Protein AF-A0A183DBV5-F1 (afdb_monomer_lite)

Sequence (161 aa):
MNIRLPVSHYIIFQYGRSPEPRNDEDVKLLKHELPAEAKVDEKLLKMFSYQASGNLVSIASIVGGIAAQEAMKAITHHMTPLRQFVYIDCLEALPGDWSPYDNEKLTANDCKMKNNRYDGQVAVFGQAFQDALAKHNFFIVGAGAIGCELLKNLAMMGVGC

Radius of gyration: 18.12 Å; chains: 1; bounding box: 43×41×48 Å

InterPro domains:
  IPR000594 THIF-type NAD/FAD binding fold [PF00899] (118-160)
  IPR035985 Ubiquitin-activating enzyme-like [SSF69572] (7-95)
  IPR035985 Ubiquitin-activating enzyme-like [SSF69572] (111-160)
  IPR045886 ThiF/MoeB/HesA family [PTHR10953] (114-160)

Structure (mmCIF, N/CA/C/O backbone):
data_AF-A0A183DBV5-F1
#
_entry.id   AF-A0A183DBV5-F1
#
loop_
_atom_site.group_PDB
_atom_site.id
_atom_site.type_symbol
_atom_site.label_atom_id
_atom_site.label_alt_id
_atom_site.label_comp_id
_atom_site.label_asym_id
_atom_site.label_entity_id
_atom_site.label_seq_id
_atom_site.pdbx_PDB_ins_code
_atom_site.Cartn_x
_atom_site.Cartn_y
_atom_site.Cartn_z
_atom_site.occupancy
_atom_site.B_iso_or_equiv
_atom_site.auth_seq_id
_atom_site.auth_comp_id
_atom_site.auth_asym_id
_atom_site.auth_atom_id
_atom_site.pdbx_PDB_model_num
ATOM 1 N N . MET A 1 1 ? 4.135 24.972 14.647 1.00 29.30 1 MET A N 1
ATOM 2 C CA . MET A 1 1 ? 2.866 24.235 14.480 1.00 29.30 1 MET A CA 1
ATOM 3 C C . MET A 1 1 ? 3.195 22.764 14.707 1.00 29.30 1 MET A C 1
ATOM 5 O O . MET A 1 1 ? 3.761 22.132 13.827 1.00 29.30 1 MET A O 1
ATOM 9 N N . ASN A 1 2 ? 3.038 22.286 15.945 1.00 24.66 2 ASN A N 1
ATOM 10 C CA . ASN A 1 2 ? 3.448 20.940 16.361 1.00 24.66 2 ASN A CA 1
ATOM 11 C C . ASN A 1 2 ? 2.427 19.924 15.846 1.00 24.66 2 ASN A C 1
ATOM 13 O O . ASN A 1 2 ? 1.443 19.644 16.524 1.00 24.66 2 ASN A O 1
ATOM 17 N N . ILE A 1 3 ? 2.644 19.393 14.645 1.00 33.97 3 ILE A N 1
ATOM 18 C CA . ILE A 1 3 ? 1.917 18.209 14.185 1.00 33.97 3 ILE A CA 1
ATOM 19 C C . ILE A 1 3 ? 2.509 17.038 14.973 1.00 33.97 3 ILE A C 1
ATOM 21 O O . ILE A 1 3 ? 3.582 16.529 14.648 1.00 33.97 3 ILE A O 1
ATOM 25 N N . ARG A 1 4 ? 1.870 16.702 16.098 1.00 38.25 4 ARG A N 1
ATOM 26 C CA . ARG A 1 4 ? 2.196 15.515 16.890 1.00 38.25 4 ARG A CA 1
ATOM 27 C C . ARG A 1 4 ? 2.032 14.295 15.980 1.00 38.25 4 ARG A C 1
ATOM 29 O O . ARG A 1 4 ? 0.986 14.135 15.370 1.00 38.25 4 ARG A O 1
ATOM 36 N N . LEU A 1 5 ? 3.132 13.551 15.876 1.00 47.78 5 LEU A N 1
ATOM 37 C CA . LEU A 1 5 ? 3.382 12.211 15.330 1.00 47.78 5 LEU A CA 1
ATOM 38 C C . LEU A 1 5 ? 2.239 11.515 14.552 1.00 47.78 5 LEU A C 1
ATOM 40 O O . LEU A 1 5 ? 1.118 11.440 15.047 1.00 47.78 5 LEU A O 1
ATOM 44 N N . PRO A 1 6 ? 2.529 10.882 13.393 1.00 61.94 6 PRO A N 1
ATOM 45 C CA . PRO A 1 6 ? 1.549 10.046 12.699 1.00 61.94 6 PRO A CA 1
ATOM 46 C C . PRO A 1 6 ? 0.981 8.993 13.661 1.00 61.94 6 PRO A C 1
ATOM 48 O O . PRO A 1 6 ? 1.718 8.399 14.439 1.00 61.94 6 PRO A O 1
ATOM 51 N N . VAL A 1 7 ? -0.327 8.763 13.606 1.00 61.50 7 VAL A N 1
ATOM 52 C CA . VAL A 1 7 ? -1.140 7.935 14.528 1.00 61.50 7 VAL A CA 1
ATOM 53 C C . VAL A 1 7 ? -0.497 6.607 14.922 1.00 61.50 7 VAL A C 1
ATOM 55 O O . VAL A 1 7 ? -0.530 6.216 16.087 1.00 61.50 7 VAL A O 1
ATOM 58 N N . SER A 1 8 ? 0.146 5.944 13.959 1.00 61.19 8 SER A N 1
ATOM 59 C CA . SER A 1 8 ? 0.892 4.707 14.188 1.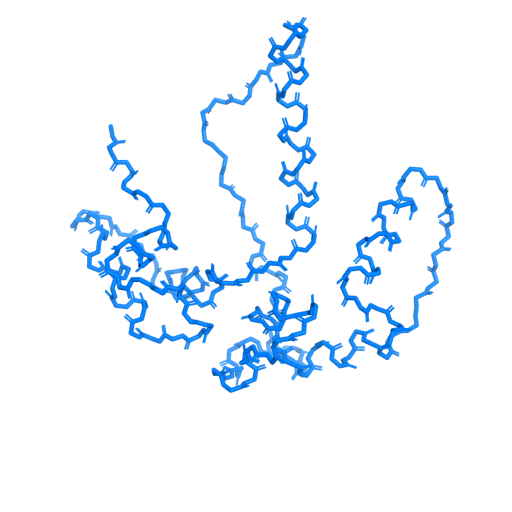00 61.19 8 SER A CA 1
ATOM 60 C C . SER A 1 8 ? 2.006 4.888 15.231 1.00 61.19 8 SER A C 1
ATOM 62 O O . SER A 1 8 ? 2.089 4.114 16.177 1.00 61.19 8 SER A O 1
ATOM 64 N N . HIS A 1 9 ? 2.788 5.970 15.158 1.00 71.25 9 HIS A N 1
ATOM 65 C CA . HIS A 1 9 ? 3.814 6.287 16.157 1.00 71.25 9 HIS A CA 1
ATOM 66 C C . HIS A 1 9 ? 3.232 6.555 17.546 1.00 71.25 9 HIS A C 1
ATOM 68 O O . HIS A 1 9 ? 3.836 6.146 18.532 1.00 71.25 9 HIS A O 1
ATOM 74 N N . TYR A 1 10 ? 2.083 7.228 17.643 1.00 71.88 10 TYR A N 1
ATOM 75 C CA . TYR A 1 10 ? 1.455 7.494 18.938 1.00 71.88 10 TYR A CA 1
ATOM 76 C C . TYR A 1 10 ? 0.998 6.200 19.620 1.00 71.88 10 TYR A C 1
ATOM 78 O O . TYR A 1 10 ? 1.332 5.963 20.780 1.00 71.88 10 TYR A O 1
ATOM 86 N N . ILE A 1 11 ? 0.285 5.336 18.889 1.00 74.81 11 ILE A N 1
ATOM 87 C CA . ILE A 1 11 ? -0.219 4.069 19.435 1.00 74.81 11 ILE A CA 1
ATOM 88 C C . ILE A 1 11 ? 0.949 3.144 19.800 1.00 74.81 11 ILE A C 1
ATOM 90 O O . ILE A 1 11 ? 0.950 2.564 20.886 1.00 74.81 11 ILE A O 1
ATOM 94 N N . ILE A 1 12 ? 1.989 3.085 18.962 1.00 80.12 12 ILE A N 1
ATOM 95 C CA . ILE A 1 12 ? 3.210 2.324 19.261 1.00 80.12 12 ILE A CA 1
ATOM 96 C C . ILE A 1 12 ? 3.889 2.853 20.528 1.00 80.12 12 ILE A C 1
ATOM 98 O O . ILE A 1 12 ? 4.277 2.062 21.384 1.00 80.12 12 ILE A O 1
ATOM 102 N N . PHE A 1 13 ? 4.010 4.173 20.675 1.00 77.62 13 PHE A N 1
ATOM 103 C CA . PHE A 1 13 ? 4.676 4.782 21.825 1.00 77.62 13 PHE A CA 1
ATOM 104 C C . PHE A 1 13 ? 3.908 4.572 23.138 1.00 77.62 13 PHE A C 1
ATOM 106 O O . PHE A 1 13 ? 4.517 4.274 24.160 1.00 77.62 13 PHE A O 1
ATOM 113 N N . GLN A 1 14 ? 2.580 4.703 23.116 1.00 79.12 14 GLN A N 1
ATOM 114 C CA . GLN A 1 14 ? 1.747 4.655 24.325 1.00 79.12 14 GLN A CA 1
ATOM 115 C C . GLN A 1 14 ? 1.337 3.235 24.728 1.00 79.12 14 GLN A C 1
ATOM 117 O O . GLN A 1 14 ? 1.257 2.930 25.915 1.00 79.12 14 GLN A O 1
ATOM 122 N N . TYR A 1 15 ? 1.062 2.367 23.751 1.00 81.19 15 TYR A N 1
ATOM 123 C CA . TYR A 1 15 ? 0.480 1.040 23.978 1.00 81.19 15 TYR A CA 1
ATOM 124 C C . TYR A 1 15 ? 1.418 -0.109 23.596 1.00 81.19 15 TYR A C 1
ATOM 126 O O . TYR A 1 15 ? 1.059 -1.270 23.780 1.00 81.19 15 TYR A O 1
ATOM 134 N N . GLY A 1 16 ? 2.605 0.181 23.049 1.00 82.75 16 GLY A N 1
ATOM 135 C CA . GLY A 1 16 ? 3.595 -0.835 22.676 1.00 82.75 16 GLY A CA 1
ATOM 136 C C . GLY A 1 16 ? 3.153 -1.762 21.539 1.00 82.75 16 GLY A C 1
ATOM 137 O O . GLY A 1 16 ? 3.790 -2.788 21.307 1.00 82.75 16 GLY A O 1
ATOM 138 N N . ARG A 1 17 ? 2.067 -1.426 20.833 1.00 85.00 17 ARG A N 1
ATOM 139 C CA . ARG A 1 17 ? 1.521 -2.201 19.712 1.00 85.00 17 ARG A CA 1
ATOM 140 C C . ARG A 1 17 ? 1.252 -1.316 18.504 1.00 85.00 17 ARG A C 1
ATOM 142 O O . ARG A 1 17 ? 1.087 -0.109 18.635 1.00 85.00 17 ARG A O 1
ATOM 149 N N . SER A 1 18 ? 1.174 -1.928 17.327 1.00 82.88 18 SER A N 1
ATOM 150 C CA . SER A 1 18 ? 0.684 -1.239 16.129 1.00 82.88 18 SER A CA 1
ATOM 151 C C . SER A 1 18 ? -0.850 -1.115 16.155 1.00 82.88 18 SER A C 1
ATOM 153 O O . SER A 1 18 ? -1.509 -1.915 16.833 1.00 82.88 18 SER A O 1
ATOM 155 N N . PRO A 1 19 ? -1.428 -0.140 15.429 1.00 86.44 19 PRO A N 1
ATOM 156 C CA . PRO A 1 19 ? -2.874 -0.050 15.250 1.00 86.44 19 PRO A CA 1
ATOM 157 C C . PRO A 1 19 ? -3.416 -1.310 14.572 1.00 86.44 19 PRO A C 1
ATOM 159 O O . PRO A 1 19 ? -2.816 -1.822 13.622 1.00 86.44 19 PRO A O 1
ATOM 162 N N . GLU A 1 20 ? -4.547 -1.814 15.042 1.00 89.81 20 GLU A N 1
ATOM 163 C CA . GLU A 1 20 ? -5.160 -3.004 14.458 1.00 89.81 20 GLU A CA 1
ATOM 164 C C . GLU A 1 20 ? -6.052 -2.636 13.260 1.00 89.81 20 GLU A C 1
ATOM 166 O O . GLU A 1 20 ? -6.737 -1.607 13.295 1.00 89.81 20 GLU A O 1
ATOM 171 N N . PRO A 1 21 ? -6.081 -3.462 12.195 1.00 91.56 21 PRO A N 1
ATOM 172 C CA . PRO A 1 21 ? -6.965 -3.224 11.060 1.00 91.56 21 PRO A CA 1
ATOM 173 C C . PRO A 1 21 ? -8.426 -3.149 11.509 1.00 91.56 21 PRO A C 1
ATOM 175 O O . PRO A 1 21 ? -8.929 -4.058 12.171 1.00 91.56 21 PRO A O 1
ATOM 178 N N . ARG A 1 22 ? -9.121 -2.079 11.115 1.00 91.31 22 ARG A N 1
ATOM 179 C CA . ARG A 1 22 ? -10.556 -1.871 11.394 1.00 91.31 22 ARG A CA 1
ATOM 180 C C . ARG A 1 22 ? -10.961 -1.885 12.876 1.00 91.31 22 ARG A C 1
ATOM 182 O O . ARG A 1 22 ? -12.081 -2.270 13.201 1.00 91.31 22 ARG A O 1
ATOM 189 N N . ASN A 1 23 ? -10.078 -1.452 13.776 1.00 91.06 23 ASN A N 1
ATOM 190 C CA . ASN A 1 23 ? -10.395 -1.345 15.200 1.00 91.06 23 ASN A CA 1
ATOM 191 C C . ASN A 1 23 ? -10.979 0.040 15.551 1.00 91.06 23 ASN A C 1
ATOM 193 O O . ASN A 1 23 ? -10.317 1.066 15.393 1.00 91.06 23 ASN A O 1
ATOM 197 N N . ASP A 1 24 ? -12.217 0.068 16.051 1.00 91.50 24 ASP A N 1
ATOM 198 C CA . ASP A 1 24 ? -12.913 1.299 16.452 1.00 91.50 24 ASP A CA 1
ATOM 199 C C . ASP A 1 24 ? -12.335 1.958 17.712 1.00 91.50 24 ASP A C 1
ATOM 201 O O . ASP A 1 24 ? -12.463 3.171 17.885 1.00 91.50 24 ASP A O 1
ATOM 205 N N . GLU A 1 25 ? -11.688 1.198 18.597 1.00 90.06 25 GLU A N 1
ATOM 206 C CA . GLU A 1 25 ? -11.038 1.773 19.778 1.00 90.06 25 GLU A CA 1
ATOM 207 C C . GLU A 1 25 ? -9.821 2.614 19.377 1.00 90.06 25 GLU A C 1
ATOM 209 O O . GLU A 1 25 ? -9.628 3.711 19.903 1.00 90.06 25 GLU A O 1
ATOM 214 N N . ASP A 1 26 ? -9.066 2.173 18.366 1.00 88.44 26 ASP A N 1
ATOM 215 C CA . ASP A 1 26 ? -7.923 2.926 17.833 1.00 88.44 26 ASP A CA 1
ATOM 216 C C . ASP A 1 26 ? -8.375 4.253 17.189 1.00 88.44 26 ASP A C 1
ATOM 218 O O . ASP A 1 26 ? -7.697 5.275 17.329 1.00 88.44 26 ASP A O 1
ATOM 222 N N . VAL A 1 27 ? -9.578 4.292 16.599 1.00 88.62 27 VAL A N 1
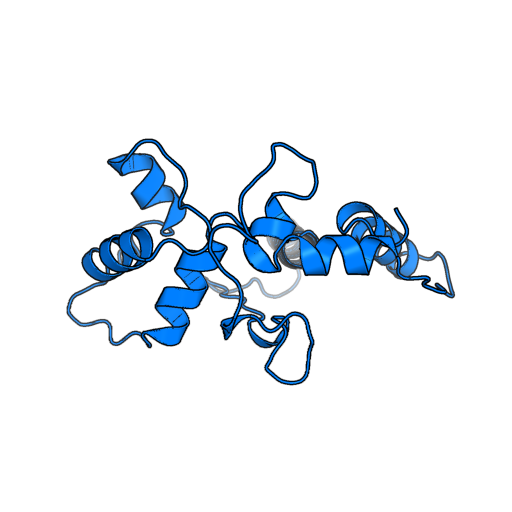ATOM 223 C CA . VAL A 1 27 ? -10.192 5.534 16.089 1.00 88.62 27 VAL A CA 1
ATOM 224 C C . VAL A 1 27 ? -10.474 6.518 17.227 1.00 88.62 27 VAL A C 1
ATOM 226 O O . VAL A 1 27 ? -10.234 7.720 17.084 1.00 88.62 27 VAL A O 1
ATOM 229 N N . LYS A 1 28 ? -10.988 6.040 18.368 1.00 88.50 28 LYS A N 1
ATOM 230 C CA . LYS A 1 28 ? -11.276 6.902 19.528 1.00 88.50 28 LYS A CA 1
ATOM 231 C C . LYS A 1 28 ? -9.994 7.478 20.122 1.00 88.50 28 LYS A C 1
ATOM 233 O O . LYS A 1 28 ? -9.967 8.664 20.450 1.00 88.50 28 LYS A O 1
ATOM 238 N N . LEU A 1 29 ? -8.941 6.662 20.216 1.00 86.56 29 LEU A N 1
ATOM 239 C CA . LEU A 1 29 ? -7.619 7.105 20.663 1.00 86.56 29 LEU A CA 1
ATOM 240 C C . LEU A 1 29 ? -7.073 8.204 19.754 1.00 86.56 29 LEU A C 1
ATOM 242 O O . LEU A 1 29 ? -6.636 9.247 20.235 1.00 86.56 29 LEU A O 1
ATOM 246 N N . LEU A 1 30 ? -7.181 8.011 18.440 1.00 84.06 30 LEU A N 1
ATOM 247 C CA . LEU A 1 30 ? -6.800 9.022 17.467 1.00 84.06 30 LEU A CA 1
ATOM 248 C C . LEU A 1 30 ? -7.608 10.320 17.638 1.00 84.06 30 LEU A C 1
ATOM 250 O O . LEU A 1 30 ? -7.039 11.409 17.643 1.00 84.06 30 LEU A O 1
ATOM 254 N N . LYS A 1 31 ? -8.928 10.222 17.825 1.00 85.25 31 LYS A N 1
ATOM 255 C CA . LYS A 1 31 ? -9.798 11.394 18.006 1.00 85.25 31 LYS A CA 1
ATOM 256 C C . LYS A 1 31 ? -9.414 12.223 19.237 1.00 85.25 31 LYS A C 1
ATOM 258 O O . LYS A 1 31 ? -9.535 13.442 19.190 1.00 85.25 31 LYS A O 1
ATOM 263 N N . HIS A 1 32 ? -8.934 11.585 20.305 1.00 84.44 32 HIS A N 1
ATOM 264 C CA . HIS A 1 32 ? -8.487 12.269 21.522 1.00 84.44 32 HIS A CA 1
ATOM 265 C C . HIS A 1 32 ? -7.184 13.069 21.329 1.00 84.44 32 HIS A C 1
ATOM 267 O O . HIS A 1 32 ? -6.979 14.077 21.998 1.00 84.44 32 HIS A O 1
ATOM 273 N N . GLU A 1 33 ? -6.308 12.653 20.412 1.00 82.38 33 GLU A N 1
ATOM 274 C CA . GLU A 1 33 ? -5.044 13.355 20.139 1.00 82.38 33 GLU A CA 1
ATOM 275 C C . GLU A 1 33 ? -5.180 14.515 19.149 1.00 82.38 33 GLU A C 1
ATOM 277 O O . GLU A 1 33 ? -4.253 15.319 19.000 1.00 82.38 33 GLU A O 1
ATOM 282 N N . LEU A 1 34 ? -6.320 14.624 18.464 1.00 81.75 34 LEU A N 1
ATOM 283 C CA . LEU A 1 34 ? -6.564 15.749 17.577 1.00 81.75 34 LEU A CA 1
ATOM 284 C C . LEU A 1 34 ? -6.666 17.055 18.385 1.00 81.75 34 LEU A C 1
ATOM 286 O O . LEU A 1 34 ? -7.268 17.080 19.460 1.00 81.75 34 LEU A O 1
ATOM 290 N N . PRO A 1 35 ? -6.119 18.172 17.870 1.00 84.81 35 PRO A N 1
ATOM 291 C CA . PRO A 1 35 ? -6.314 19.478 18.487 1.00 84.81 35 PRO A CA 1
ATOM 292 C C . PRO A 1 35 ? -7.808 19.777 18.658 1.00 84.81 35 PRO A C 1
ATOM 294 O O . PRO A 1 35 ? -8.584 19.534 17.738 1.00 84.81 35 PRO A O 1
ATOM 297 N N . ALA A 1 36 ? -8.207 20.371 19.786 1.00 77.31 36 ALA A N 1
ATOM 298 C CA . ALA A 1 36 ? -9.617 20.668 20.084 1.00 77.31 36 ALA A CA 1
ATOM 299 C C . ALA A 1 36 ? -10.314 21.550 19.021 1.00 77.31 36 ALA A C 1
ATOM 301 O O . ALA A 1 36 ? -11.534 21.531 18.888 1.00 77.31 36 ALA A O 1
ATOM 302 N N . GLU A 1 37 ? -9.535 22.310 18.250 1.00 78.31 37 GLU A N 1
ATOM 303 C CA . GLU A 1 37 ? -10.001 23.192 17.174 1.00 78.31 37 GLU A CA 1
ATOM 304 C C . GLU A 1 37 ? -10.078 22.491 15.802 1.00 78.31 37 GLU A C 1
ATOM 306 O O . GLU A 1 37 ? -10.623 23.047 14.846 1.00 78.31 37 GLU A O 1
ATOM 311 N N . ALA A 1 38 ? -9.537 21.274 15.676 1.00 78.62 38 ALA A N 1
ATOM 312 C CA . ALA A 1 38 ? -9.468 20.551 14.414 1.00 78.62 38 ALA A CA 1
ATOM 313 C C . ALA A 1 38 ? -10.822 19.912 14.074 1.00 78.62 38 ALA A C 1
ATOM 315 O O . ALA A 1 38 ? -11.224 18.895 14.638 1.00 78.62 38 ALA A O 1
ATOM 316 N N . LYS A 1 39 ? -11.521 20.492 13.095 1.00 82.50 39 LYS A N 1
ATOM 317 C CA . LYS A 1 39 ? -12.699 19.872 12.476 1.00 82.50 39 LYS A CA 1
ATOM 318 C C . LYS A 1 39 ? -12.240 18.858 11.433 1.00 82.50 39 LYS A C 1
ATOM 320 O O . LYS A 1 39 ? -11.887 19.241 10.321 1.00 82.50 39 LYS A O 1
ATOM 325 N N . VAL A 1 40 ? -12.236 17.581 11.802 1.00 82.94 40 VAL A N 1
ATOM 326 C CA . VAL A 1 40 ? -11.900 16.471 10.899 1.00 82.94 40 VAL A CA 1
ATOM 327 C C . VAL A 1 40 ? -13.163 15.677 10.592 1.00 82.94 40 VAL A C 1
ATOM 329 O O . VAL A 1 40 ? -13.960 15.412 11.491 1.00 82.94 40 VAL A O 1
ATOM 332 N N . ASP A 1 41 ? -13.343 15.310 9.324 1.00 88.94 41 ASP A N 1
ATOM 333 C CA . ASP A 1 41 ? -14.411 14.402 8.916 1.00 88.94 41 ASP A CA 1
ATOM 334 C C . ASP A 1 41 ? -14.241 13.035 9.600 1.00 88.94 41 ASP A C 1
ATOM 336 O O . ASP A 1 41 ? -13.173 12.419 9.551 1.00 88.94 41 ASP A O 1
ATOM 340 N N . GLU A 1 42 ? -15.303 12.551 10.245 1.00 88.50 42 GLU A N 1
ATOM 341 C CA . GLU A 1 42 ? -15.276 11.279 10.965 1.00 88.50 42 GLU A CA 1
ATOM 342 C C . GLU A 1 42 ? -15.054 10.097 10.025 1.00 88.50 42 GLU A C 1
ATOM 344 O O . GLU A 1 42 ? -14.402 9.127 10.420 1.00 88.50 42 GLU A O 1
ATOM 349 N N . LYS A 1 43 ? -15.556 10.172 8.783 1.00 89.44 43 LYS A N 1
ATOM 350 C CA . LYS A 1 43 ? -15.332 9.115 7.793 1.00 89.44 43 LYS A CA 1
ATOM 351 C C . LYS A 1 43 ? -13.852 9.050 7.437 1.00 89.44 43 LYS A C 1
ATOM 353 O O . LYS A 1 43 ? -13.256 7.983 7.565 1.00 89.44 43 LYS A O 1
ATOM 358 N N . LEU A 1 44 ? -13.237 10.181 7.094 1.00 88.50 44 LEU A N 1
ATOM 359 C CA . LEU A 1 44 ? -11.799 10.257 6.833 1.00 88.50 44 LEU A CA 1
ATOM 360 C C . LEU A 1 44 ? -10.960 9.749 8.017 1.00 88.50 44 LEU A C 1
ATOM 362 O O . LEU A 1 44 ? -10.022 8.978 7.818 1.00 88.50 44 LEU A O 1
ATOM 366 N N . LEU A 1 45 ? -11.320 10.124 9.249 1.00 88.56 45 LEU A N 1
ATOM 367 C CA . LEU A 1 45 ? -10.601 9.698 10.452 1.00 88.56 45 LEU A CA 1
ATOM 368 C C . LEU A 1 45 ? -10.654 8.179 10.655 1.00 88.56 45 LEU A C 1
ATOM 370 O O . LEU A 1 45 ? -9.635 7.549 10.948 1.00 88.56 45 LEU A O 1
ATOM 374 N N . LYS A 1 46 ? -11.841 7.589 10.470 1.00 90.31 46 LYS A N 1
ATOM 375 C CA . LYS A 1 46 ? -12.028 6.136 10.513 1.00 90.31 46 LYS A CA 1
ATOM 376 C C . LYS A 1 46 ? -11.196 5.448 9.443 1.00 90.31 46 LYS A C 1
ATOM 378 O O . LYS A 1 46 ? -10.447 4.533 9.766 1.00 90.31 46 LYS A O 1
ATOM 383 N N . MET A 1 47 ? -11.273 5.921 8.200 1.00 90.06 47 MET A N 1
ATOM 384 C CA . MET A 1 47 ? -10.531 5.339 7.080 1.00 90.06 47 MET A CA 1
ATOM 385 C C . MET A 1 47 ? -9.022 5.385 7.308 1.00 90.06 47 MET A C 1
ATOM 387 O O . MET A 1 47 ? -8.343 4.378 7.115 1.00 90.06 47 MET A O 1
ATOM 391 N N . PHE A 1 48 ? -8.518 6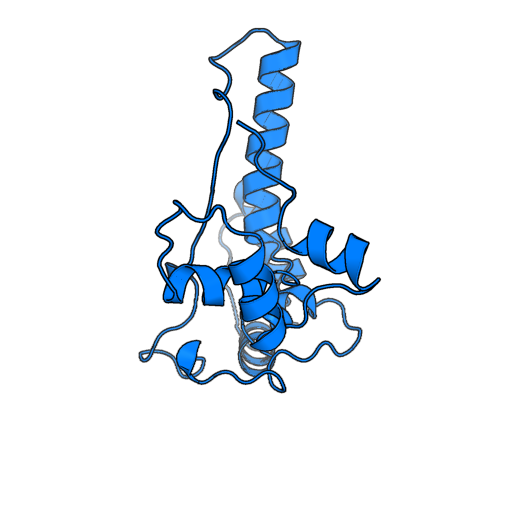.512 7.807 1.00 89.38 48 PHE A N 1
ATOM 392 C CA . PHE A 1 48 ? -7.115 6.659 8.163 1.00 89.38 48 PHE A CA 1
ATOM 393 C C . PHE A 1 48 ? -6.690 5.644 9.236 1.00 89.38 48 PHE A C 1
ATOM 395 O O . PHE A 1 48 ? -5.684 4.955 9.079 1.00 89.38 48 PHE A O 1
ATOM 402 N N . SER A 1 49 ? -7.460 5.520 10.323 1.00 89.88 49 SER A N 1
ATOM 403 C CA . SER A 1 49 ? -7.121 4.603 11.418 1.00 89.88 49 SER A CA 1
ATOM 404 C C . SER A 1 49 ? -7.239 3.135 11.014 1.00 89.88 49 SER A C 1
ATOM 406 O O . SER A 1 49 ? -6.386 2.331 11.379 1.00 89.88 49 SER A O 1
ATOM 408 N N . TYR A 1 50 ? -8.270 2.771 10.248 1.00 91.75 50 TYR A N 1
ATOM 409 C CA . TYR A 1 50 ? -8.497 1.393 9.814 1.00 91.75 50 TYR A CA 1
ATOM 410 C C . TYR A 1 50 ? -7.373 0.862 8.924 1.00 91.75 50 TYR A C 1
ATOM 412 O O . TYR A 1 50 ? -7.124 -0.340 8.920 1.00 91.75 50 TYR A O 1
ATOM 420 N N . GLN A 1 51 ? -6.698 1.753 8.197 1.00 91.50 51 GLN A N 1
ATOM 421 C CA . GLN A 1 51 ? -5.632 1.430 7.250 1.00 91.50 51 GLN A CA 1
ATOM 422 C C . GLN A 1 51 ? -4.232 1.687 7.812 1.00 91.50 51 GLN A C 1
ATOM 424 O O . GLN A 1 51 ? -3.248 1.508 7.099 1.00 91.50 51 GLN A O 1
ATOM 429 N N . ALA A 1 52 ? -4.108 2.091 9.079 1.00 90.19 52 ALA A N 1
ATOM 430 C CA . ALA A 1 52 ? -2.838 2.527 9.658 1.00 90.19 52 ALA A CA 1
ATOM 431 C C . ALA A 1 52 ? -1.766 1.422 9.737 1.00 90.19 52 ALA A C 1
ATOM 433 O O . ALA A 1 52 ? -0.577 1.726 9.835 1.00 90.19 52 ALA A O 1
ATOM 434 N N . SER A 1 53 ? -2.171 0.152 9.687 1.00 89.38 53 SER A N 1
ATOM 435 C CA . SER A 1 53 ? -1.283 -1.013 9.594 1.00 89.38 53 SER A CA 1
ATOM 436 C C . SER A 1 53 ? -1.171 -1.596 8.180 1.00 89.38 53 SER A C 1
ATOM 438 O O . SER A 1 53 ? -0.509 -2.614 7.970 1.00 89.38 53 SER A O 1
ATOM 440 N N . GLY A 1 54 ? -1.792 -0.938 7.201 1.00 91.94 54 GLY A N 1
ATOM 441 C CA . GLY A 1 54 ? -1.688 -1.273 5.794 1.00 91.94 54 GLY A CA 1
ATOM 442 C C . GLY A 1 54 ? -0.300 -0.985 5.230 1.00 91.94 54 GLY A C 1
ATOM 443 O O . GLY A 1 54 ? 0.362 -0.014 5.595 1.00 91.94 54 GLY A O 1
ATOM 444 N N . ASN A 1 55 ? 0.135 -1.825 4.296 1.00 93.38 55 ASN A N 1
ATOM 445 C CA . ASN A 1 55 ? 1.375 -1.638 3.553 1.00 93.38 55 ASN A CA 1
ATOM 446 C C . ASN A 1 55 ? 1.149 -2.030 2.090 1.00 93.38 55 ASN A C 1
ATOM 448 O O . ASN A 1 55 ? 1.102 -3.214 1.754 1.00 93.38 55 ASN A O 1
ATOM 452 N N . LEU A 1 56 ? 0.973 -1.019 1.236 1.00 95.94 56 LEU A N 1
ATOM 453 C CA . LEU A 1 56 ? 0.657 -1.181 -0.180 1.00 95.94 56 LEU A CA 1
ATOM 454 C C . LEU A 1 56 ? 1.869 -0.834 -1.047 1.00 95.94 56 LEU A C 1
ATOM 456 O O . LEU A 1 56 ? 2.392 0.281 -0.990 1.00 95.94 56 LEU A O 1
ATOM 460 N N . VAL A 1 57 ? 2.267 -1.763 -1.920 1.00 97.19 57 VAL A N 1
ATOM 461 C CA . VAL A 1 57 ? 3.408 -1.565 -2.831 1.00 97.19 57 VAL A CA 1
ATOM 462 C C . VAL A 1 57 ? 3.210 -0.375 -3.779 1.00 97.19 57 VAL A C 1
ATOM 464 O O . VAL A 1 57 ? 4.177 0.302 -4.125 1.00 97.19 57 VAL A O 1
ATOM 467 N N . SER A 1 58 ? 1.969 -0.078 -4.174 1.00 95.62 58 SER A N 1
ATOM 468 C CA . SER A 1 58 ? 1.633 1.051 -5.050 1.00 95.62 58 SER A CA 1
ATOM 469 C C . SER A 1 58 ? 1.952 2.393 -4.388 1.00 95.62 58 SER A C 1
ATOM 471 O O . SER A 1 58 ? 2.665 3.210 -4.971 1.00 95.62 58 SER A O 1
ATOM 473 N N . ILE A 1 59 ? 1.512 2.585 -3.141 1.00 95.31 59 ILE A N 1
ATOM 474 C CA . ILE A 1 59 ? 1.811 3.784 -2.350 1.00 95.31 59 ILE A CA 1
ATOM 475 C C . ILE A 1 59 ? 3.314 3.885 -2.084 1.00 95.31 59 ILE A C 1
ATOM 477 O O . ILE A 1 59 ? 3.900 4.945 -2.302 1.00 95.31 59 ILE A O 1
ATOM 481 N N . ALA A 1 60 ? 3.963 2.778 -1.707 1.00 95.50 60 ALA A N 1
ATOM 482 C CA . ALA A 1 60 ? 5.411 2.746 -1.507 1.00 95.50 60 ALA A CA 1
ATOM 483 C C . ALA A 1 60 ? 6.186 3.135 -2.781 1.00 95.50 60 ALA A C 1
ATOM 485 O O . ALA A 1 60 ? 7.175 3.860 -2.703 1.00 95.50 60 ALA A O 1
ATOM 486 N N . SER A 1 61 ? 5.718 2.712 -3.959 1.00 96.62 61 SER A N 1
ATOM 487 C CA . SER A 1 61 ? 6.340 3.050 -5.247 1.00 96.62 61 SER A CA 1
ATOM 488 C C . SER A 1 61 ? 6.198 4.532 -5.588 1.00 96.62 61 SER A C 1
ATOM 490 O O . SER A 1 61 ? 7.165 5.155 -6.020 1.00 96.62 61 SER A O 1
ATOM 492 N N . ILE A 1 62 ? 5.016 5.114 -5.359 1.00 96.00 62 ILE A N 1
ATOM 493 C CA . ILE A 1 62 ? 4.761 6.541 -5.602 1.00 96.00 62 ILE A CA 1
ATOM 494 C C . ILE A 1 62 ? 5.601 7.400 -4.654 1.00 96.00 62 ILE A C 1
ATOM 496 O O . ILE A 1 62 ? 6.354 8.266 -5.101 1.00 96.00 62 ILE A O 1
ATOM 500 N N . VAL A 1 63 ? 5.513 7.136 -3.347 1.00 95.56 63 VAL A N 1
ATOM 501 C CA . VAL A 1 63 ? 6.249 7.895 -2.327 1.00 95.56 63 VAL A CA 1
ATOM 502 C C . VAL A 1 63 ? 7.756 7.724 -2.509 1.00 95.56 63 VAL A C 1
ATOM 504 O O . VAL A 1 63 ? 8.488 8.707 -2.439 1.00 95.56 63 VAL A O 1
ATOM 507 N N . GLY A 1 64 ? 8.223 6.510 -2.813 1.00 96.44 64 GLY A N 1
ATOM 508 C CA . GLY A 1 64 ? 9.628 6.233 -3.105 1.00 96.44 64 GLY A CA 1
ATOM 509 C C . GLY A 1 64 ? 10.143 7.003 -4.323 1.00 96.44 64 GLY A C 1
ATOM 510 O O . GLY A 1 64 ? 11.223 7.584 -4.259 1.00 96.44 64 GLY A O 1
ATOM 511 N N . GLY A 1 65 ? 9.353 7.082 -5.399 1.00 97.00 65 GLY A N 1
ATOM 512 C CA . GLY A 1 65 ? 9.690 7.875 -6.584 1.00 97.00 65 GLY A CA 1
ATOM 513 C C . GLY A 1 65 ? 9.773 9.376 -6.295 1.00 97.00 65 GLY A C 1
ATOM 514 O O . GLY A 1 65 ? 10.736 10.030 -6.696 1.00 97.00 65 GLY A O 1
ATOM 515 N N . ILE A 1 66 ? 8.809 9.919 -5.542 1.00 96.38 66 ILE A N 1
ATOM 516 C CA . ILE A 1 66 ? 8.823 11.327 -5.114 1.00 96.38 66 ILE A CA 1
ATOM 517 C C . ILE A 1 66 ? 10.047 11.603 -4.235 1.00 96.38 66 ILE A C 1
ATOM 519 O O . ILE A 1 66 ? 10.788 12.548 -4.497 1.00 96.38 66 ILE A O 1
ATOM 523 N N . ALA A 1 67 ? 10.298 10.764 -3.228 1.00 96.56 67 ALA A N 1
ATOM 524 C CA . ALA A 1 67 ? 11.424 10.922 -2.314 1.00 96.56 67 ALA A CA 1
ATOM 525 C C . ALA A 1 67 ? 12.776 10.843 -3.040 1.00 96.56 67 ALA A C 1
ATOM 527 O O . ALA A 1 67 ? 13.651 11.676 -2.800 1.00 96.56 67 ALA A O 1
ATOM 528 N N . ALA A 1 68 ? 12.938 9.891 -3.966 1.00 97.31 68 ALA A N 1
ATOM 529 C CA . ALA A 1 68 ? 14.136 9.780 -4.795 1.00 97.31 68 ALA A CA 1
ATOM 530 C C . ALA A 1 68 ? 14.351 11.044 -5.641 1.00 97.31 68 ALA A C 1
ATOM 532 O O . ALA A 1 68 ? 15.467 11.562 -5.716 1.00 97.31 68 ALA A O 1
ATOM 533 N N . GLN A 1 69 ? 13.280 11.589 -6.223 1.00 96.50 69 GLN A N 1
ATOM 534 C CA . GLN A 1 69 ? 13.371 12.820 -6.995 1.00 96.50 69 GLN A CA 1
ATOM 535 C C . GLN A 1 69 ? 13.734 14.024 -6.113 1.00 96.50 69 GLN A C 1
ATOM 537 O O . GLN A 1 69 ? 14.569 14.833 -6.513 1.00 96.50 69 GLN A O 1
ATOM 542 N N . GLU A 1 70 ? 13.165 14.151 -4.913 1.00 96.62 70 GLU A N 1
ATOM 543 C CA . GLU A 1 70 ? 13.535 15.221 -3.977 1.00 96.62 70 GLU A CA 1
ATOM 544 C C . GLU A 1 70 ? 14.995 15.111 -3.522 1.00 96.62 70 GLU A C 1
ATOM 546 O O . GLU A 1 70 ? 15.686 16.129 -3.446 1.00 96.62 70 GLU A O 1
ATOM 551 N N . ALA A 1 71 ? 15.507 13.894 -3.309 1.00 96.94 71 ALA A N 1
ATOM 552 C CA . ALA A 1 71 ? 16.924 13.681 -3.023 1.00 96.94 71 ALA A CA 1
ATOM 553 C C . ALA A 1 71 ? 17.811 14.183 -4.178 1.00 96.94 71 ALA A C 1
ATOM 555 O O . ALA A 1 71 ? 18.784 14.903 -3.950 1.00 96.94 71 ALA A O 1
ATOM 556 N N . MET A 1 72 ? 17.435 13.890 -5.428 1.00 97.50 72 MET A N 1
ATOM 557 C CA . MET A 1 72 ? 18.152 14.393 -6.604 1.00 97.50 72 MET A CA 1
ATOM 558 C C . MET A 1 72 ? 18.118 15.921 -6.695 1.00 97.50 72 MET A C 1
ATOM 560 O O . MET A 1 72 ? 19.151 16.540 -6.954 1.00 97.50 72 MET A O 1
ATOM 564 N N . LYS A 1 73 ? 16.965 16.553 -6.445 1.00 96.56 73 LYS A N 1
ATOM 565 C CA . LYS A 1 73 ? 16.843 18.022 -6.427 1.00 96.56 73 LYS A CA 1
ATOM 566 C C . LYS A 1 73 ? 17.738 18.651 -5.360 1.00 96.56 73 LYS A C 1
ATOM 568 O O . LYS A 1 73 ? 18.375 19.669 -5.623 1.00 96.56 73 LYS A O 1
ATOM 573 N N . ALA A 1 74 ? 17.818 18.033 -4.180 1.00 95.62 74 ALA A N 1
ATOM 574 C CA . ALA A 1 74 ? 18.635 18.522 -3.074 1.00 95.62 74 ALA A CA 1
ATOM 575 C C . ALA A 1 74 ? 20.137 18.511 -3.402 1.00 95.62 74 ALA A C 1
ATOM 577 O O . ALA A 1 74 ? 20.840 19.448 -3.036 1.00 95.62 74 ALA A O 1
ATOM 578 N N . ILE A 1 75 ? 20.615 17.480 -4.109 1.00 97.19 75 ILE A N 1
ATOM 579 C CA . ILE A 1 75 ? 22.040 17.317 -4.447 1.00 97.19 75 ILE A CA 1
ATOM 580 C C . ILE A 1 75 ? 22.429 18.119 -5.696 1.00 97.19 75 ILE A C 1
ATOM 582 O O . ILE A 1 75 ? 23.536 18.642 -5.784 1.00 97.19 75 ILE A O 1
ATOM 586 N N . THR A 1 76 ? 21.538 18.207 -6.684 1.00 97.19 76 THR A N 1
ATOM 587 C CA . THR A 1 76 ? 21.847 18.841 -7.979 1.00 97.19 76 THR A CA 1
ATOM 588 C C . THR A 1 76 ? 21.549 20.336 -8.010 1.00 97.19 76 THR A C 1
ATOM 590 O O . THR A 1 76 ? 21.992 21.019 -8.930 1.00 97.19 76 THR A O 1
ATOM 593 N N . HIS A 1 77 ? 20.766 20.842 -7.049 1.00 92.44 77 HIS A N 1
ATOM 594 C CA . HIS A 1 77 ? 20.188 22.190 -7.081 1.00 92.44 77 HIS A CA 1
ATOM 595 C C . HIS A 1 77 ? 19.421 22.490 -8.382 1.00 92.44 77 HIS A C 1
ATOM 597 O O . HIS A 1 77 ? 19.251 23.646 -8.768 1.00 92.44 77 HIS A O 1
ATOM 603 N N . HIS A 1 78 ? 18.951 21.441 -9.059 1.00 90.00 78 HIS A N 1
ATOM 604 C CA . HIS A 1 78 ? 18.229 21.521 -10.316 1.00 90.00 78 HIS A CA 1
ATOM 605 C C . HIS A 1 78 ? 16.762 21.130 -10.090 1.00 90.00 78 HIS A C 1
ATOM 607 O O . HIS A 1 78 ? 16.474 20.121 -9.447 1.00 90.00 78 HIS A O 1
ATOM 613 N N . MET A 1 79 ? 15.838 21.904 -10.671 1.00 94.88 79 MET A N 1
ATOM 614 C CA . MET A 1 79 ? 14.383 21.891 -10.416 1.00 94.88 79 MET A CA 1
ATOM 615 C C . MET A 1 79 ? 13.956 22.478 -9.059 1.00 94.88 79 MET A C 1
ATOM 617 O O . MET A 1 79 ? 14.743 22.640 -8.132 1.00 94.88 79 MET A O 1
ATOM 621 N N . THR A 1 80 ? 12.665 22.798 -8.940 1.00 95.31 80 THR A N 1
ATOM 622 C CA . THR A 1 80 ? 12.068 23.340 -7.712 1.00 95.31 80 THR A CA 1
ATOM 623 C C . THR A 1 80 ? 11.718 22.214 -6.721 1.00 95.31 80 THR A C 1
ATOM 625 O O . THR A 1 80 ? 10.970 21.296 -7.089 1.00 95.31 80 THR A O 1
ATOM 628 N N . PRO A 1 81 ? 12.231 22.257 -5.475 1.00 94.50 81 PRO A N 1
ATOM 629 C CA . PRO A 1 81 ? 11.860 21.309 -4.422 1.00 94.50 81 PRO A CA 1
ATOM 630 C C . PRO A 1 81 ? 10.421 21.497 -3.938 1.00 94.50 81 PRO A C 1
ATOM 632 O O . PRO A 1 81 ? 9.857 22.592 -4.032 1.00 94.50 81 PRO A O 1
ATOM 635 N N . LEU A 1 82 ? 9.851 20.441 -3.363 1.00 93.81 82 LEU A N 1
ATOM 636 C CA . LEU A 1 82 ? 8.576 20.510 -2.652 1.00 93.81 82 LEU A CA 1
ATOM 637 C C . LEU A 1 82 ? 8.697 21.391 -1.392 1.00 93.81 82 LEU A C 1
ATOM 639 O O . LEU A 1 82 ? 9.737 21.439 -0.734 1.00 93.81 82 LEU A O 1
ATOM 643 N N . ARG A 1 83 ? 7.621 22.107 -1.039 1.00 89.06 83 ARG A N 1
ATOM 644 C CA . ARG A 1 83 ? 7.559 22.995 0.138 1.00 89.06 83 ARG A CA 1
ATOM 645 C C . ARG A 1 83 ? 6.245 22.816 0.902 1.00 89.06 83 ARG A C 1
ATOM 647 O O . ARG A 1 83 ? 5.203 23.199 0.394 1.00 89.06 83 ARG A O 1
ATOM 654 N N . GLN A 1 84 ? 6.211 22.353 2.149 1.00 87.31 84 GLN A N 1
ATOM 655 C CA . GLN A 1 84 ? 7.165 21.491 2.873 1.00 87.31 84 GLN A CA 1
ATOM 656 C C . GLN A 1 84 ? 6.579 20.089 3.110 1.00 87.31 84 GLN A C 1
ATOM 658 O O . GLN A 1 84 ? 7.321 19.146 3.355 1.00 87.31 84 GLN A O 1
ATOM 663 N N . PHE A 1 85 ? 5.254 19.964 3.044 1.00 91.06 85 PHE A N 1
ATOM 664 C CA . PHE A 1 85 ? 4.515 18.739 3.309 1.00 91.06 85 PHE A CA 1
ATOM 665 C C . PHE A 1 85 ? 3.728 18.355 2.069 1.00 91.06 85 PHE A C 1
ATOM 667 O O . PHE A 1 85 ? 3.147 19.215 1.406 1.00 91.06 85 PHE A O 1
ATOM 674 N N . VAL A 1 86 ? 3.688 17.059 1.790 1.00 89.94 86 VAL A N 1
ATOM 675 C CA . VAL A 1 86 ? 2.818 16.474 0.778 1.00 89.94 86 VAL A CA 1
ATOM 676 C C . VAL A 1 86 ? 2.008 15.389 1.465 1.00 89.94 86 VAL A C 1
ATOM 678 O O . VAL A 1 86 ? 2.577 14.478 2.063 1.00 89.94 86 VAL A O 1
ATOM 681 N N . TYR A 1 87 ? 0.688 15.513 1.388 1.00 90.62 87 TYR A N 1
ATOM 682 C CA . TYR A 1 87 ? -0.249 14.479 1.802 1.00 90.62 87 TYR A CA 1
ATOM 683 C C . TYR A 1 87 ? -0.777 13.808 0.541 1.00 90.62 87 TYR A C 1
ATOM 685 O O . TYR A 1 87 ? -1.153 14.493 -0.408 1.00 90.62 87 TYR A O 1
ATOM 693 N N . ILE A 1 88 ? -0.742 12.480 0.524 1.00 90.69 88 ILE A N 1
ATOM 694 C CA . ILE A 1 88 ? -1.258 11.668 -0.572 1.00 90.69 88 ILE A CA 1
ATOM 695 C C . ILE A 1 88 ? -2.208 10.665 0.048 1.00 90.69 88 ILE A C 1
ATOM 697 O O . ILE A 1 88 ? -1.822 9.909 0.941 1.00 90.69 88 ILE A O 1
ATOM 701 N N . ASP A 1 89 ? -3.424 10.650 -0.460 1.00 91.19 89 ASP A N 1
ATOM 702 C CA . ASP A 1 89 ? -4.389 9.598 -0.231 1.00 91.19 89 ASP A CA 1
ATOM 703 C C . ASP A 1 89 ? -4.916 9.098 -1.580 1.00 91.19 89 ASP A C 1
ATOM 705 O O . ASP A 1 89 ? -4.705 9.710 -2.629 1.00 91.19 89 ASP A O 1
ATOM 709 N N . CYS A 1 90 ? -5.509 7.913 -1.556 1.00 92.31 90 CYS A N 1
ATOM 710 C CA . CYS A 1 90 ? -6.174 7.319 -2.707 1.00 92.31 90 CYS A CA 1
ATOM 711 C C . CYS A 1 90 ? -7.334 6.476 -2.180 1.00 92.31 90 CYS A C 1
ATOM 713 O O . CYS A 1 90 ? -7.352 5.249 -2.289 1.00 92.31 90 CYS A O 1
ATOM 715 N N . LEU A 1 91 ? -8.260 7.141 -1.489 1.00 91.75 91 LEU A N 1
ATOM 716 C CA . LEU A 1 91 ? -9.414 6.481 -0.881 1.00 91.75 91 LEU A CA 1
ATOM 717 C C . LEU A 1 91 ? -10.366 5.912 -1.938 1.00 91.75 91 LEU A C 1
ATOM 719 O O . LEU A 1 91 ? -11.064 4.937 -1.674 1.00 91.75 91 LEU A O 1
ATOM 723 N N . GLU A 1 92 ? -10.341 6.459 -3.150 1.00 91.31 92 GLU A N 1
ATOM 724 C CA . GLU A 1 92 ? -11.110 5.995 -4.303 1.00 91.31 92 GLU A CA 1
ATOM 725 C C . GLU A 1 92 ? -10.669 4.611 -4.793 1.00 91.31 92 GLU A C 1
ATOM 727 O O . GLU A 1 92 ? -11.426 3.939 -5.490 1.00 91.31 92 GLU A O 1
ATOM 732 N N . ALA A 1 93 ? -9.460 4.161 -4.433 1.00 92.12 93 ALA A N 1
ATOM 733 C CA . ALA A 1 93 ? -8.994 2.813 -4.753 1.00 92.12 93 ALA A CA 1
ATOM 734 C C . ALA A 1 93 ? -9.689 1.727 -3.917 1.00 92.12 93 ALA A C 1
ATOM 736 O O . ALA A 1 93 ? -9.563 0.539 -4.223 1.00 92.12 93 ALA A O 1
ATOM 737 N N . LEU A 1 94 ? -10.399 2.105 -2.853 1.00 93.19 94 LEU A N 1
ATOM 738 C CA . LEU A 1 94 ? -11.133 1.160 -2.027 1.00 93.19 94 LEU A CA 1
ATOM 739 C C . LEU A 1 94 ? -12.410 0.727 -2.749 1.00 93.19 94 LEU A C 1
ATOM 741 O O . LEU A 1 94 ? -13.154 1.583 -3.233 1.00 93.19 94 LEU A O 1
ATOM 745 N N . PRO A 1 95 ? -12.704 -0.583 -2.819 1.00 92.56 95 PRO A N 1
ATOM 746 C CA . PRO A 1 95 ? -13.898 -1.042 -3.509 1.00 92.56 95 PRO A CA 1
ATOM 747 C C . PRO A 1 95 ? -15.166 -0.505 -2.834 1.00 92.56 95 PRO A C 1
ATOM 749 O O . PRO A 1 95 ? -15.294 -0.565 -1.612 1.00 92.56 95 PRO A O 1
ATOM 752 N N . GLY A 1 96 ? -16.095 0.015 -3.636 1.00 91.88 96 GLY A N 1
ATOM 753 C CA . GLY A 1 96 ? -17.400 0.480 -3.167 1.00 91.88 96 GLY A CA 1
ATOM 754 C C . GLY A 1 96 ? -18.486 -0.591 -3.270 1.00 91.88 96 GLY A C 1
ATOM 755 O O . GLY A 1 96 ? -18.212 -1.767 -3.516 1.00 91.88 96 GLY A O 1
ATOM 756 N N . ASP A 1 97 ? -19.733 -0.148 -3.160 1.00 91.31 97 ASP A N 1
ATOM 757 C CA . ASP A 1 97 ? -20.958 -0.948 -3.279 1.00 91.31 97 ASP A CA 1
ATOM 758 C C . ASP A 1 97 ? -21.107 -1.692 -4.618 1.00 91.31 97 ASP A C 1
ATOM 760 O O . ASP A 1 97 ? -21.728 -2.753 -4.684 1.00 91.31 97 ASP A O 1
ATOM 764 N N . TRP A 1 98 ? -20.497 -1.160 -5.676 1.00 91.31 98 TRP A N 1
ATOM 765 C CA . TRP A 1 98 ? -20.424 -1.752 -7.013 1.00 91.31 98 TRP A CA 1
ATOM 766 C C . TRP A 1 98 ? -19.565 -3.025 -7.092 1.00 91.31 98 TRP A C 1
ATOM 768 O O . TRP A 1 98 ? -19.630 -3.745 -8.089 1.00 91.31 98 TRP A O 1
ATOM 778 N N . SER A 1 99 ? -18.744 -3.303 -6.076 1.00 92.06 99 SER A N 1
ATOM 779 C CA . SER A 1 99 ? -17.837 -4.449 -6.028 1.00 92.06 99 SER A CA 1
ATOM 780 C C . SER A 1 99 ? -18.310 -5.486 -5.006 1.00 92.06 99 SER A C 1
ATOM 782 O O . SER A 1 99 ? -18.794 -5.122 -3.934 1.00 92.06 99 SER A O 1
ATOM 784 N N . PRO A 1 100 ? -18.095 -6.794 -5.247 1.00 91.50 100 PRO A N 1
ATOM 785 C CA . PRO A 1 100 ? -18.296 -7.808 -4.211 1.00 91.50 100 PRO A CA 1
ATOM 786 C C . PRO A 1 100 ? -17.343 -7.650 -3.010 1.00 91.50 100 PRO A C 1
ATOM 788 O O . PRO A 1 100 ? -17.563 -8.283 -1.982 1.00 91.50 100 PRO A O 1
ATOM 791 N N . TYR A 1 101 ? -16.304 -6.813 -3.121 1.00 93.50 101 TYR A N 1
ATOM 792 C CA . TYR A 1 101 ? -15.298 -6.555 -2.082 1.00 93.50 101 TYR A CA 1
ATOM 793 C C . TYR A 1 101 ? -15.503 -5.214 -1.362 1.00 93.50 101 TYR A C 1
ATOM 795 O O . TYR A 1 101 ? -14.535 -4.592 -0.931 1.00 93.50 101 TYR A O 1
ATOM 803 N N . ASP A 1 102 ? -16.754 -4.758 -1.284 1.00 93.88 102 ASP A N 1
ATOM 804 C CA . ASP A 1 102 ? -17.162 -3.486 -0.686 1.00 93.88 102 ASP A CA 1
ATOM 805 C C . ASP A 1 102 ? -16.487 -3.212 0.670 1.00 93.88 102 ASP A C 1
ATOM 807 O O . ASP A 1 102 ? -16.639 -3.948 1.653 1.00 93.88 102 ASP A O 1
ATOM 811 N N . ASN A 1 103 ? -15.760 -2.099 0.718 1.00 92.31 103 ASN A N 1
ATOM 812 C CA . ASN A 1 103 ? -15.008 -1.661 1.873 1.00 92.31 103 ASN A CA 1
ATOM 813 C C . ASN A 1 103 ? -15.911 -1.351 3.076 1.00 92.31 103 ASN A C 1
ATOM 815 O O . ASN A 1 103 ? -15.473 -1.536 4.209 1.00 92.31 103 ASN A O 1
ATOM 819 N N . GLU A 1 104 ? -17.156 -0.910 2.897 1.00 90.62 104 GLU A N 1
ATOM 820 C CA . GLU A 1 104 ? -18.039 -0.635 4.041 1.00 90.62 104 GLU A CA 1
ATOM 821 C C . GLU A 1 104 ? -18.530 -1.925 4.726 1.00 90.62 104 GLU A C 1
ATOM 823 O O . GLU A 1 104 ? -18.875 -1.897 5.906 1.00 90.62 104 GLU A O 1
ATOM 828 N N . LYS A 1 105 ? -18.484 -3.072 4.030 1.00 92.00 105 LYS A N 1
ATOM 829 C CA . LYS A 1 105 ? -18.931 -4.382 4.545 1.00 92.00 105 LYS A CA 1
ATOM 830 C C . LYS A 1 105 ? -17.818 -5.236 5.156 1.00 92.00 105 LYS A C 1
ATOM 832 O O . LYS A 1 105 ? -18.111 -6.218 5.833 1.00 92.00 105 LYS A O 1
ATOM 837 N N . LEU A 1 106 ? -16.557 -4.887 4.915 1.00 93.44 106 LEU A N 1
ATOM 838 C CA . LEU A 1 106 ? -15.396 -5.602 5.451 1.00 93.44 106 LEU A CA 1
ATOM 839 C C . LEU A 1 106 ? -15.363 -5.556 6.993 1.00 93.44 106 LEU A C 1
ATOM 841 O O . LEU A 1 106 ? -15.608 -4.520 7.616 1.00 93.44 106 LEU A O 1
ATOM 845 N N . THR A 1 107 ? -14.990 -6.661 7.631 1.00 93.06 107 THR A N 1
ATOM 846 C CA . THR A 1 107 ? -14.874 -6.751 9.095 1.00 93.06 107 THR A CA 1
ATOM 847 C C . THR A 1 107 ? -13.416 -6.848 9.548 1.00 93.06 107 THR A C 1
ATOM 849 O O . THR A 1 107 ? -12.519 -7.149 8.760 1.00 93.06 107 THR A O 1
ATOM 852 N N . ALA A 1 108 ? -13.155 -6.645 10.844 1.00 92.88 108 ALA A N 1
ATOM 853 C CA . ALA A 1 108 ? -11.819 -6.841 11.419 1.00 92.88 108 ALA A CA 1
ATOM 854 C C . ALA A 1 108 ? -11.283 -8.276 11.222 1.00 92.88 108 ALA A C 1
ATOM 856 O O . ALA A 1 108 ? -10.077 -8.478 11.101 1.00 92.88 108 ALA A O 1
ATOM 857 N N . ASN A 1 109 ? -12.170 -9.276 11.130 1.00 93.94 109 ASN A N 1
ATOM 858 C CA . ASN A 1 109 ? -11.776 -10.661 10.859 1.00 93.94 109 ASN A CA 1
ATOM 859 C C . ASN A 1 109 ? -11.289 -10.860 9.418 1.00 93.94 109 ASN A C 1
ATOM 861 O O . ASN A 1 109 ? -10.355 -11.631 9.198 1.00 93.94 109 ASN A O 1
ATOM 865 N N . ASP A 1 110 ? -11.877 -10.151 8.452 1.00 94.44 110 ASP A N 1
ATOM 866 C CA . ASP A 1 110 ? -11.483 -10.235 7.039 1.00 94.44 110 ASP A CA 1
ATOM 867 C C . ASP A 1 110 ? -10.114 -9.595 6.788 1.00 94.44 110 ASP A C 1
ATOM 869 O O . ASP A 1 110 ? -9.375 -10.031 5.903 1.00 94.44 110 ASP A O 1
ATOM 873 N N . CYS A 1 111 ? -9.775 -8.584 7.590 1.00 94.81 111 CYS A N 1
ATOM 874 C CA . CYS A 1 111 ? -8.506 -7.856 7.555 1.00 94.81 111 CYS A CA 1
ATOM 875 C C . CYS A 1 111 ? -7.469 -8.391 8.559 1.00 94.81 111 CYS A C 1
ATOM 877 O O . CYS A 1 111 ? -6.414 -7.783 8.742 1.00 94.81 111 CYS A O 1
ATOM 879 N N . LYS A 1 112 ? -7.748 -9.518 9.227 1.00 92.88 112 LYS A N 1
ATOM 880 C CA . LYS A 1 112 ? -6.858 -10.085 10.244 1.00 92.88 112 LYS A CA 1
ATOM 881 C C . LYS A 1 112 ? -5.558 -10.588 9.614 1.00 92.88 112 LYS A C 1
ATOM 883 O O . LYS A 1 112 ? -5.579 -11.429 8.717 1.00 92.88 112 LYS A O 1
ATOM 888 N N . MET A 1 113 ? -4.432 -10.128 10.154 1.00 89.31 113 MET A N 1
ATOM 889 C CA . MET A 1 113 ? -3.096 -10.567 9.743 1.00 89.31 113 MET A CA 1
ATOM 890 C C . MET A 1 113 ? -2.876 -12.049 10.077 1.00 89.31 113 MET A C 1
ATOM 892 O O . MET A 1 113 ? -3.225 -12.509 11.169 1.00 89.31 113 MET A O 1
ATOM 896 N N . LYS A 1 114 ? -2.295 -12.799 9.137 1.00 91.94 114 LYS A N 1
ATOM 897 C CA . LYS A 1 114 ? -2.058 -14.252 9.236 1.00 91.94 114 LYS A CA 1
ATOM 898 C C . LYS A 1 114 ? -0.571 -14.614 9.218 1.00 91.94 114 LYS A C 1
ATOM 900 O O . LYS A 1 114 ? -0.235 -15.780 9.025 1.00 91.94 114 LYS A O 1
ATOM 905 N N . ASN A 1 115 ? 0.302 -13.634 9.436 1.00 92.06 115 ASN A N 1
ATOM 906 C CA . ASN A 1 115 ? 1.754 -13.744 9.345 1.00 92.06 115 ASN A CA 1
ATOM 907 C C . ASN A 1 115 ? 2.212 -14.236 7.963 1.00 92.06 115 ASN A C 1
ATOM 909 O O . ASN A 1 115 ? 2.986 -15.186 7.835 1.00 92.06 115 ASN A O 1
ATOM 913 N N . ASN A 1 116 ? 1.681 -13.607 6.915 1.00 92.88 116 ASN A N 1
ATOM 914 C CA . ASN A 1 116 ? 2.052 -13.873 5.531 1.00 92.88 116 ASN A CA 1
ATOM 915 C C . ASN A 1 116 ? 2.503 -12.589 4.819 1.00 92.88 116 ASN A C 1
ATOM 917 O O . ASN A 1 116 ? 2.353 -11.473 5.312 1.00 92.88 116 ASN A O 1
ATOM 921 N N . ARG A 1 117 ? 3.065 -12.744 3.617 1.00 95.19 117 ARG A N 1
ATOM 922 C CA . ARG A 1 117 ? 3.654 -11.623 2.870 1.00 95.19 117 ARG A CA 1
ATOM 923 C C . ARG A 1 117 ? 2.649 -10.579 2.365 1.00 95.19 117 ARG A C 1
ATOM 925 O O . ARG A 1 117 ? 3.072 -9.501 1.966 1.00 95.19 117 ARG A O 1
ATOM 932 N N . TYR A 1 118 ? 1.358 -10.904 2.358 1.00 96.88 118 TYR A N 1
ATOM 933 C CA . TYR A 1 118 ? 0.267 -10.053 1.887 1.00 96.88 118 TYR A CA 1
ATOM 934 C C . TYR A 1 118 ? -0.514 -9.400 3.033 1.00 96.88 118 TYR A C 1
ATOM 936 O O . TYR A 1 118 ? -1.463 -8.669 2.765 1.00 96.88 118 TYR A O 1
ATOM 944 N N . ASP A 1 119 ? -0.122 -9.608 4.296 1.00 95.00 119 ASP A N 1
ATOM 945 C CA . ASP A 1 11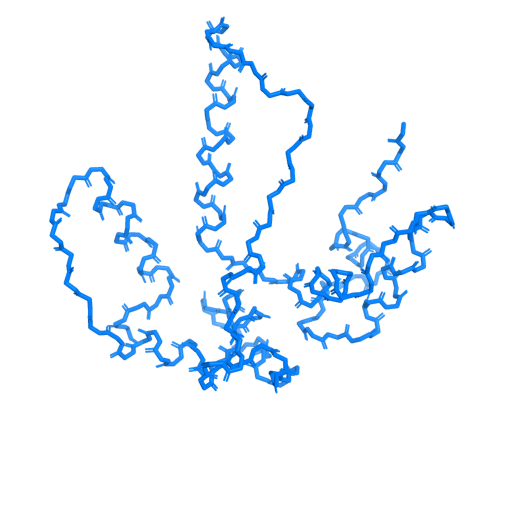9 ? -0.830 -9.069 5.467 1.00 95.00 119 ASP A CA 1
ATOM 946 C C . ASP A 1 119 ? -1.038 -7.552 5.386 1.00 95.00 119 ASP A C 1
ATOM 948 O O . ASP A 1 119 ? -2.112 -7.058 5.718 1.00 95.00 119 ASP A O 1
ATOM 952 N N . GLY A 1 120 ? -0.052 -6.812 4.870 1.00 94.44 120 GLY A N 1
ATOM 953 C CA . GLY A 1 120 ? -0.170 -5.368 4.661 1.00 94.44 120 GLY A CA 1
ATOM 954 C C . GLY A 1 120 ? -1.236 -4.973 3.633 1.00 94.44 120 GLY A C 1
ATOM 955 O O . GLY A 1 120 ? -1.859 -3.924 3.776 1.00 94.44 120 GLY A O 1
ATOM 956 N N . GLN A 1 121 ? -1.479 -5.810 2.622 1.00 95.69 121 GLN A N 1
ATOM 957 C CA . GLN A 1 121 ? -2.533 -5.602 1.628 1.00 95.69 121 GLN A CA 1
ATOM 958 C C . GLN A 1 121 ? -3.897 -6.066 2.157 1.00 95.69 121 GLN A C 1
ATOM 960 O O . GLN A 1 121 ? -4.900 -5.372 1.986 1.00 95.69 121 GLN A O 1
ATOM 965 N N . VAL A 1 122 ? -3.925 -7.198 2.865 1.00 96.50 122 VAL A N 1
ATOM 966 C CA . VAL A 1 122 ? -5.118 -7.754 3.522 1.00 96.50 122 VAL A CA 1
ATOM 967 C C . VAL A 1 122 ? -5.653 -6.816 4.608 1.00 96.50 122 VAL A C 1
ATOM 969 O O . VAL A 1 122 ? -6.866 -6.658 4.724 1.00 96.50 122 VAL A O 1
ATOM 972 N N . ALA A 1 123 ? -4.783 -6.124 5.346 1.00 94.81 123 ALA A N 1
ATOM 973 C CA . ALA A 1 123 ? -5.185 -5.120 6.331 1.00 94.81 123 ALA A CA 1
ATOM 974 C C . ALA A 1 123 ? -6.027 -3.978 5.724 1.00 94.81 123 ALA A C 1
ATOM 976 O O . ALA A 1 123 ? -6.832 -3.374 6.429 1.00 94.81 123 ALA A O 1
ATOM 977 N N . VAL A 1 124 ? -5.874 -3.701 4.421 1.00 95.25 124 VAL A N 1
ATOM 978 C CA . VAL A 1 124 ? -6.611 -2.645 3.708 1.00 95.25 124 VAL A CA 1
ATOM 979 C C . VAL A 1 124 ? -7.817 -3.207 2.956 1.00 95.25 124 VAL A C 1
ATOM 981 O O . VAL A 1 124 ? -8.934 -2.736 3.156 1.00 95.25 124 VAL A O 1
ATOM 984 N N . PHE A 1 125 ? -7.604 -4.214 2.102 1.00 95.94 125 PHE A N 1
ATOM 985 C CA . PHE A 1 125 ? -8.626 -4.717 1.173 1.00 95.94 125 PHE A CA 1
ATOM 986 C C . PHE A 1 125 ? -9.329 -6.003 1.635 1.00 95.94 125 PHE A C 1
ATOM 988 O O . PHE A 1 125 ? -10.325 -6.411 1.042 1.00 95.94 125 PHE A O 1
ATOM 995 N N . GLY A 1 126 ? -8.821 -6.656 2.680 1.00 96.00 126 GLY A N 1
ATOM 996 C CA . GLY A 1 126 ? -9.334 -7.927 3.185 1.00 96.00 126 GLY A CA 1
ATOM 997 C C . GLY A 1 126 ? -8.859 -9.158 2.405 1.00 96.00 126 GLY A C 1
ATOM 998 O O . GLY A 1 126 ? -8.369 -9.084 1.275 1.00 96.00 126 GLY A O 1
ATOM 999 N N . GLN A 1 127 ? -9.016 -10.329 3.026 1.00 96.12 127 GLN A N 1
ATOM 1000 C CA . GLN A 1 127 ? -8.554 -11.603 2.467 1.00 96.12 127 GLN A CA 1
ATOM 1001 C C . GLN A 1 127 ? -9.263 -11.964 1.157 1.00 96.12 127 GLN A C 1
ATOM 1003 O O . GLN A 1 127 ? -8.619 -12.426 0.221 1.00 96.12 127 GLN A O 1
ATOM 1008 N N . ALA A 1 128 ? -10.576 -11.738 1.064 1.00 96.00 128 ALA A N 1
ATOM 1009 C CA . ALA A 1 128 ? -11.345 -12.110 -0.122 1.00 96.00 128 ALA A CA 1
ATOM 1010 C C . ALA A 1 128 ? -10.857 -11.380 -1.387 1.00 96.00 128 ALA A C 1
ATOM 1012 O O . ALA A 1 128 ? -10.837 -11.968 -2.468 1.00 96.00 128 ALA A O 1
ATOM 1013 N N . PHE A 1 129 ? -10.424 -10.122 -1.247 1.00 96.44 129 PHE A N 1
ATOM 1014 C CA . PHE A 1 129 ? -9.833 -9.353 -2.341 1.00 96.44 129 PHE A CA 1
ATOM 1015 C C . PHE A 1 129 ? -8.440 -9.877 -2.714 1.00 96.44 129 PHE A C 1
ATOM 1017 O O . PHE A 1 129 ? -8.129 -10.021 -3.895 1.00 96.44 129 PHE A O 1
ATOM 1024 N N . GLN A 1 130 ? -7.617 -10.239 -1.723 1.00 97.00 130 GLN A N 1
ATOM 1025 C CA . GLN A 1 130 ? -6.323 -10.886 -1.966 1.00 97.00 130 GLN A CA 1
ATOM 1026 C C . GLN A 1 130 ? -6.477 -12.191 -2.763 1.00 97.00 130 GLN A C 1
ATOM 1028 O O . GLN A 1 130 ? -5.750 -12.420 -3.729 1.00 97.00 130 GLN A O 1
ATOM 1033 N N . ASP A 1 131 ? -7.453 -13.021 -2.392 1.00 96.06 131 ASP A N 1
ATOM 1034 C CA . ASP A 1 131 ? -7.738 -14.293 -3.063 1.00 96.06 131 ASP A CA 1
ATOM 1035 C C . ASP A 1 131 ? -8.263 -14.089 -4.495 1.00 96.06 131 ASP A C 1
ATOM 1037 O O . ASP A 1 131 ? -8.147 -14.977 -5.343 1.00 96.06 131 ASP A O 1
ATOM 1041 N N . ALA A 1 132 ? 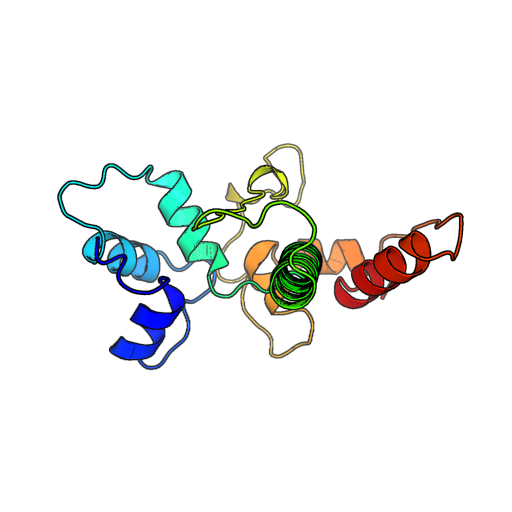-8.861 -12.927 -4.772 1.00 96.00 132 ALA A N 1
ATOM 1042 C CA . ALA A 1 132 ? -9.289 -12.531 -6.107 1.00 96.00 132 ALA A CA 1
ATOM 1043 C C . ALA A 1 132 ? -8.092 -12.154 -6.985 1.00 96.00 132 ALA A C 1
ATOM 1045 O O . ALA A 1 132 ? -7.972 -12.654 -8.103 1.00 96.00 132 ALA A O 1
ATOM 1046 N N . LEU A 1 133 ? -7.174 -11.331 -6.462 1.00 96.38 133 LEU A N 1
ATOM 1047 C CA . LEU A 1 133 ? -5.935 -10.943 -7.148 1.00 96.38 133 LEU A CA 1
ATOM 1048 C C . LEU A 1 133 ? -5.100 -12.160 -7.552 1.00 96.38 133 LEU A C 1
ATOM 1050 O O . LEU A 1 133 ? -4.658 -12.242 -8.698 1.00 96.38 133 LEU A O 1
ATOM 1054 N N . ALA A 1 134 ? -4.979 -13.138 -6.655 1.00 96.62 134 ALA A N 1
ATOM 1055 C CA . ALA A 1 134 ? -4.323 -14.422 -6.902 1.00 96.62 134 ALA A CA 1
ATOM 1056 C C . ALA A 1 134 ? -4.849 -15.153 -8.153 1.00 96.62 134 ALA A C 1
ATOM 1058 O O . ALA A 1 134 ? -4.091 -15.777 -8.888 1.00 96.62 134 ALA A O 1
ATOM 1059 N N . LYS A 1 135 ? -6.149 -15.037 -8.449 1.00 96.81 135 LYS A N 1
ATOM 1060 C CA . LYS A 1 135 ? -6.808 -15.745 -9.561 1.00 96.81 135 LYS A CA 1
ATOM 1061 C C . LYS A 1 135 ? -6.875 -14.935 -10.855 1.00 96.81 135 LYS A C 1
ATOM 1063 O O . LYS A 1 135 ? -7.357 -15.446 -11.867 1.00 96.81 135 LYS A O 1
ATOM 1068 N N . HIS A 1 136 ? -6.455 -13.673 -10.836 1.00 94.62 136 HIS A N 1
ATOM 1069 C CA . HIS A 1 136 ? -6.535 -12.826 -12.016 1.00 94.62 136 HIS A CA 1
ATOM 1070 C C . HIS A 1 136 ? -5.438 -13.149 -13.035 1.00 94.62 136 HIS A C 1
ATOM 1072 O O . HIS A 1 136 ? -4.262 -13.265 -12.703 1.00 94.62 136 HIS A O 1
ATOM 1078 N N . ASN A 1 137 ? -5.832 -13.187 -14.309 1.00 94.50 137 ASN A N 1
ATOM 1079 C CA . ASN A 1 137 ? -4.922 -13.303 -15.443 1.00 94.50 137 ASN A CA 1
ATOM 1080 C C . ASN A 1 137 ? -4.732 -11.929 -16.088 1.00 94.50 137 ASN A C 1
ATOM 1082 O O . ASN A 1 137 ? -5.692 -11.340 -16.588 1.00 94.50 137 ASN A O 1
ATOM 1086 N N . PHE A 1 138 ? -3.498 -11.432 -16.092 1.00 93.31 138 PHE A N 1
ATOM 1087 C CA . PHE A 1 138 ? -3.136 -10.160 -16.713 1.00 93.31 138 PHE A CA 1
ATOM 1088 C C . PHE A 1 138 ? -2.282 -10.387 -17.958 1.00 93.31 138 PHE A C 1
ATOM 1090 O O . PHE A 1 138 ? -1.398 -11.241 -17.977 1.00 93.31 138 PHE A O 1
ATOM 1097 N N . PHE A 1 139 ? -2.518 -9.573 -18.986 1.00 95.75 139 PHE A N 1
ATOM 1098 C CA . PHE A 1 139 ? -1.664 -9.501 -20.164 1.00 95.75 139 PHE A CA 1
ATOM 1099 C C . PHE A 1 139 ? -0.895 -8.180 -20.149 1.00 95.75 139 PHE A C 1
ATOM 1101 O O . PHE A 1 139 ? -1.491 -7.107 -20.229 1.00 95.75 139 PHE A O 1
ATOM 1108 N N . ILE A 1 140 ? 0.430 -8.259 -20.018 1.00 94.69 140 ILE A N 1
ATOM 1109 C CA . ILE A 1 140 ? 1.317 -7.093 -19.984 1.00 94.69 140 ILE A CA 1
ATOM 1110 C C . ILE A 1 140 ? 1.996 -6.966 -21.346 1.00 94.69 140 ILE A C 1
ATOM 1112 O O . ILE A 1 140 ? 2.719 -7.868 -21.770 1.00 94.69 140 ILE A O 1
ATOM 1116 N N . VAL A 1 141 ? 1.789 -5.835 -22.021 1.00 96.62 141 VAL A N 1
ATOM 1117 C CA . VAL A 1 141 ? 2.437 -5.533 -23.302 1.00 96.62 141 VAL A CA 1
ATOM 1118 C C . VAL A 1 141 ? 3.584 -4.557 -23.070 1.00 96.62 141 VAL A C 1
ATOM 1120 O O . VAL A 1 141 ? 3.370 -3.374 -22.818 1.00 96.62 141 VAL A O 1
ATOM 1123 N N . GLY A 1 142 ? 4.809 -5.066 -23.192 1.00 95.50 142 GLY A N 1
ATOM 1124 C CA . GLY A 1 142 ? 6.041 -4.292 -23.052 1.00 95.50 142 GLY A CA 1
ATOM 1125 C C . GLY A 1 142 ? 6.765 -4.535 -21.725 1.00 95.50 142 GLY A C 1
ATOM 1126 O O . GLY A 1 142 ? 6.162 -4.572 -20.658 1.00 95.50 142 GLY A O 1
ATOM 1127 N N . ALA A 1 143 ? 8.090 -4.671 -21.809 1.00 95.06 143 ALA A N 1
ATOM 1128 C CA . ALA A 1 143 ? 8.988 -4.962 -20.685 1.00 95.06 143 ALA A CA 1
ATOM 1129 C C . ALA A 1 143 ? 10.099 -3.900 -20.539 1.00 95.06 143 ALA A C 1
ATOM 1131 O O . ALA A 1 143 ? 11.243 -4.209 -20.222 1.00 95.06 143 ALA A O 1
ATOM 1132 N N . GLY A 1 144 ? 9.773 -2.637 -20.839 1.00 96.94 144 GLY A N 1
ATOM 1133 C CA . GLY A 1 144 ? 10.651 -1.491 -20.570 1.00 96.94 144 GLY A CA 1
ATOM 1134 C C . GLY A 1 144 ? 10.583 -1.048 -19.104 1.00 96.94 144 GLY A C 1
ATOM 1135 O O . GLY A 1 144 ? 10.018 -1.748 -18.271 1.00 96.94 144 GLY A O 1
ATOM 1136 N N . ALA A 1 145 ? 11.075 0.154 -18.787 1.00 96.62 145 ALA A N 1
ATOM 1137 C CA . ALA A 1 145 ? 11.081 0.681 -17.414 1.00 96.62 145 ALA A CA 1
ATOM 1138 C C . ALA A 1 145 ? 9.704 0.602 -16.716 1.00 96.62 145 ALA A C 1
ATOM 1140 O O . ALA A 1 145 ? 9.602 0.108 -15.597 1.00 96.62 145 ALA A O 1
ATOM 1141 N N . ILE A 1 146 ? 8.632 1.003 -17.411 1.00 96.19 146 ILE A N 1
ATOM 1142 C CA . ILE A 1 146 ? 7.254 0.917 -16.896 1.00 96.19 146 ILE A CA 1
ATOM 1143 C C . ILE A 1 146 ? 6.820 -0.542 -16.710 1.00 96.19 146 ILE A C 1
ATOM 1145 O O . ILE A 1 146 ? 6.186 -0.869 -15.712 1.00 96.19 146 ILE A O 1
ATOM 1149 N N . GLY A 1 147 ? 7.175 -1.423 -17.649 1.00 97.31 147 GLY A N 1
ATOM 1150 C CA . GLY A 1 147 ? 6.847 -2.847 -17.574 1.00 97.31 147 GLY A CA 1
ATOM 1151 C C . GLY A 1 147 ? 7.517 -3.530 -16.382 1.00 97.31 147 GLY A C 1
ATOM 1152 O O . GLY A 1 147 ? 6.867 -4.297 -15.678 1.00 97.31 147 GLY A O 1
ATOM 1153 N N . CYS A 1 148 ? 8.779 -3.193 -16.103 1.00 97.25 148 CYS A N 1
ATOM 1154 C CA . CYS A 1 148 ? 9.503 -3.686 -14.932 1.00 97.25 148 CYS A CA 1
ATOM 1155 C C . CYS A 1 148 ? 8.839 -3.239 -13.622 1.00 97.25 148 CYS A C 1
ATOM 1157 O O . CYS A 1 148 ? 8.601 -4.067 -12.743 1.00 97.25 148 CYS A O 1
ATOM 1159 N N . GLU A 1 149 ? 8.495 -1.954 -13.499 1.00 97.81 149 GLU A N 1
ATOM 1160 C CA . GLU A 1 149 ? 7.826 -1.431 -12.300 1.00 97.81 149 GLU A CA 1
ATOM 1161 C C . GLU A 1 149 ? 6.414 -2.001 -12.118 1.00 97.81 149 GLU A C 1
ATOM 1163 O O . GLU A 1 149 ? 6.026 -2.366 -11.005 1.00 97.81 149 GLU A O 1
ATOM 1168 N N . LEU A 1 150 ? 5.661 -2.152 -13.211 1.00 97.25 150 LEU A N 1
ATOM 1169 C CA . LEU A 1 150 ? 4.351 -2.794 -13.189 1.00 97.25 150 LEU A CA 1
ATOM 1170 C C . LEU A 1 150 ? 4.462 -4.255 -12.737 1.00 97.25 150 LEU A C 1
ATOM 1172 O O . LEU A 1 150 ? 3.723 -4.667 -11.847 1.00 97.25 150 LEU A O 1
ATOM 1176 N N . LEU A 1 151 ? 5.405 -5.023 -13.290 1.00 96.62 151 LEU A N 1
ATOM 1177 C CA . LEU A 1 151 ? 5.602 -6.427 -12.925 1.00 96.62 151 LEU A CA 1
ATOM 1178 C C . LEU A 1 151 ? 6.011 -6.580 -11.455 1.00 96.62 151 LEU A C 1
ATOM 1180 O O . LEU A 1 151 ? 5.480 -7.445 -10.762 1.00 96.62 151 LEU A O 1
ATOM 1184 N N . LYS A 1 152 ? 6.892 -5.706 -10.952 1.00 97.19 152 LYS A N 1
ATOM 1185 C CA . LYS A 1 152 ? 7.253 -5.648 -9.528 1.00 97.19 152 LYS A CA 1
ATOM 1186 C C . LYS A 1 152 ? 6.019 -5.404 -8.654 1.00 97.19 152 LYS A C 1
ATOM 1188 O O . LYS A 1 152 ? 5.833 -6.101 -7.659 1.00 97.19 152 LYS A O 1
ATOM 1193 N N . ASN A 1 153 ? 5.163 -4.449 -9.024 1.00 97.31 153 ASN A N 1
ATOM 1194 C CA . ASN A 1 153 ? 3.930 -4.177 -8.282 1.00 97.31 153 ASN A CA 1
ATOM 1195 C C . ASN A 1 153 ? 2.985 -5.385 -8.299 1.00 97.31 153 ASN A C 1
ATOM 1197 O O . ASN A 1 153 ? 2.550 -5.814 -7.237 1.00 97.31 153 ASN A O 1
ATOM 1201 N N . LEU A 1 154 ? 2.729 -5.980 -9.466 1.00 97.06 154 LEU A N 1
ATOM 1202 C CA . LEU A 1 154 ? 1.855 -7.152 -9.596 1.00 97.06 154 LEU A CA 1
ATOM 1203 C C . LEU A 1 154 ? 2.364 -8.345 -8.775 1.00 97.06 154 LEU A C 1
ATOM 1205 O O . LEU A 1 154 ? 1.581 -8.984 -8.072 1.00 97.06 154 LEU A O 1
ATOM 1209 N N . ALA A 1 155 ? 3.676 -8.595 -8.791 1.00 96.38 155 ALA A N 1
ATOM 1210 C CA . ALA A 1 155 ? 4.298 -9.649 -7.994 1.00 96.38 155 ALA A CA 1
ATOM 1211 C C . ALA A 1 155 ? 4.123 -9.411 -6.484 1.00 96.38 155 ALA A C 1
ATOM 1213 O O . ALA A 1 155 ? 3.747 -10.321 -5.745 1.00 96.38 155 ALA A O 1
ATOM 1214 N N . MET A 1 156 ? 4.347 -8.179 -6.017 1.00 97.25 156 MET A N 1
ATOM 1215 C CA . MET A 1 156 ? 4.179 -7.815 -4.605 1.00 97.25 156 MET A CA 1
ATOM 1216 C C . MET A 1 156 ? 2.709 -7.828 -4.160 1.00 97.25 156 MET A C 1
ATOM 1218 O O . MET A 1 156 ? 2.430 -8.154 -3.010 1.00 97.25 156 MET A O 1
ATOM 1222 N N . MET A 1 157 ? 1.773 -7.530 -5.066 1.00 97.25 157 MET A N 1
ATOM 1223 C CA . MET A 1 157 ? 0.328 -7.630 -4.820 1.00 97.25 157 MET A CA 1
ATOM 1224 C C . MET A 1 157 ? -0.189 -9.079 -4.843 1.00 97.25 157 MET A C 1
ATOM 1226 O O . MET A 1 157 ? -1.324 -9.324 -4.435 1.00 97.25 157 MET A O 1
ATOM 1230 N N . GLY A 1 158 ? 0.621 -10.040 -5.306 1.00 97.00 158 GLY A N 1
ATOM 1231 C CA . GLY A 1 158 ? 0.233 -11.448 -5.421 1.00 97.00 158 GLY A CA 1
ATOM 1232 C C . GLY A 1 158 ? -0.732 -11.717 -6.570 1.00 97.00 158 GLY A C 1
ATOM 1233 O O . GLY A 1 158 ? -1.597 -12.577 -6.451 1.00 97.00 158 GLY A O 1
ATOM 1234 N N . VAL A 1 159 ? -0.624 -10.963 -7.663 1.00 97.19 159 VAL A N 1
ATOM 1235 C CA . VAL A 1 159 ? -1.474 -11.168 -8.837 1.00 97.19 159 VAL A CA 1
ATOM 1236 C C . VAL A 1 159 ? -1.048 -12.438 -9.574 1.00 97.19 159 VAL A C 1
ATOM 1238 O O . VAL A 1 159 ? 0.127 -12.588 -9.909 1.00 97.19 159 VAL A O 1
ATOM 1241 N N . GLY A 1 160 ? -1.998 -13.339 -9.837 1.00 93.81 160 GLY A N 1
ATOM 1242 C CA . GLY A 1 160 ? -1.738 -14.601 -10.543 1.00 93.81 160 GLY A CA 1
ATOM 1243 C C . GLY A 1 160 ? -0.904 -15.629 -9.758 1.00 93.81 160 GLY A C 1
ATOM 1244 O O . GLY A 1 160 ? -0.269 -16.475 -10.388 1.00 93.81 160 GLY A O 1
ATOM 1245 N N . CYS A 1 161 ? -0.840 -15.515 -8.423 1.00 87.38 161 CYS A N 1
ATOM 1246 C CA . CYS A 1 161 ? -0.033 -16.355 -7.522 1.00 87.38 161 CYS A CA 1
ATOM 1247 C C . CYS A 1 161 ? -0.879 -17.326 -6.692 1.00 87.38 161 CYS A C 1
ATOM 1249 O O . CYS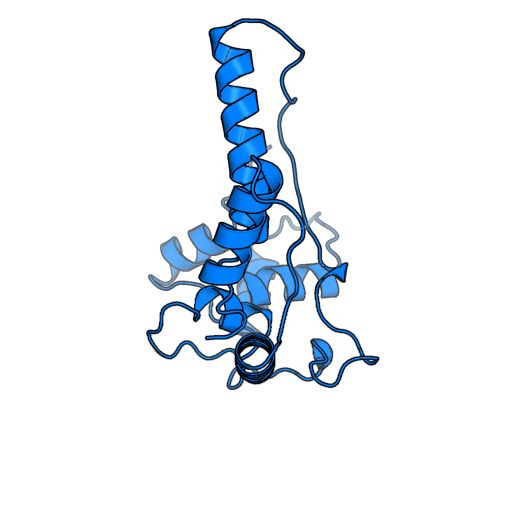 A 1 161 ? -1.965 -16.913 -6.233 1.00 87.38 161 CYS A O 1
#

Organism: NCBI:txid637853

pLDDT: mean 89.51, std 11.99, range [24.66, 97.81]

Secondary structure (DSSP, 8-state):
------HHHHHHHHHSSPPPTT-HHHHHHHHHHS-TT----HHHHHHHHHTTT---HHHHHHHHHHHHHHHHHHHH--SPPP-S------GGGS--TTSTT-TTT--TTTT---SSTTHHHHHHH-HHHHHHHHH--------SHHHHHHHHHHHHHTTT-

Foldseek 3Di:
DDPPDDLQVVCCVPVVDGQAAQDVVSLVVVVVPDDPPDDDDSVVSSLSRNLRLADALVVVVVVVVLVVVLVVCVVVVPDDHDPDDDDDDDCVPADPPVDPQHPVPDDSVQLDAPPDLCNNVCSNRGDVVLVVQLCDDDDDDDDPPVNVSVVVNSVSSNHVD